Protein AF-A0A2M9NR85-F1 (afdb_monomer_lite)

Structure (mmCIF, N/CA/C/O backbone):
data_AF-A0A2M9NR85-F1
#
_entry.id   AF-A0A2M9NR85-F1
#
loop_
_atom_site.group_PDB
_atom_site.id
_atom_site.type_symbol
_atom_site.label_atom_id
_atom_site.label_alt_id
_atom_site.label_comp_id
_atom_site.label_asym_id
_atom_site.label_entity_id
_atom_site.label_seq_id
_atom_site.pdbx_PDB_ins_code
_atom_site.Cartn_x
_atom_site.Cartn_y
_atom_site.Cartn_z
_atom_site.occupancy
_atom_site.B_iso_or_equiv
_atom_site.auth_seq_id
_atom_site.auth_comp_id
_atom_site.auth_asym_id
_atom_site.auth_atom_id
_atom_site.pdbx_PDB_model_num
ATOM 1 N N . MET A 1 1 ? 45.916 31.564 46.997 1.00 46.47 1 MET A 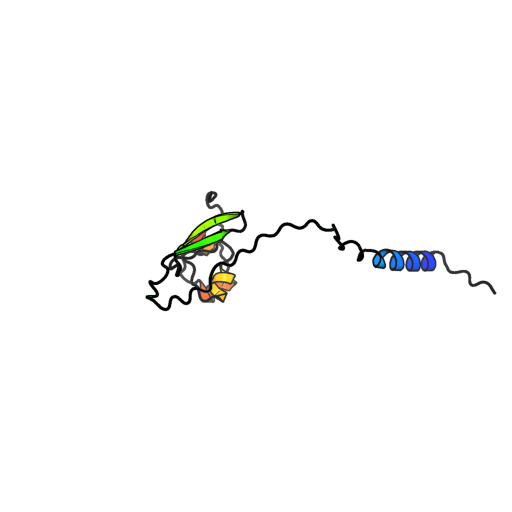N 1
ATOM 2 C CA . MET A 1 1 ? 46.455 31.124 45.692 1.00 46.47 1 MET A CA 1
ATOM 3 C C . MET A 1 1 ? 45.279 31.084 44.722 1.00 46.47 1 MET A C 1
ATOM 5 O O . MET A 1 1 ? 44.446 30.199 44.842 1.00 46.47 1 MET A O 1
ATOM 9 N N . TYR A 1 2 ? 45.103 32.114 43.888 1.00 50.94 2 TYR A N 1
ATOM 10 C CA . TYR A 1 2 ? 43.951 32.205 42.981 1.00 50.94 2 TYR A CA 1
ATOM 11 C C . TYR A 1 2 ? 44.153 31.256 41.796 1.00 50.94 2 TYR A C 1
ATOM 13 O O . TYR A 1 2 ? 45.172 31.323 41.111 1.00 50.94 2 TYR A O 1
ATOM 21 N N . TYR A 1 3 ? 43.203 30.346 41.582 1.00 65.31 3 TYR A N 1
ATOM 22 C CA . TYR A 1 3 ? 43.251 29.379 40.491 1.00 65.31 3 TYR A CA 1
ATOM 23 C C . TYR A 1 3 ? 42.863 30.084 39.183 1.00 65.31 3 TYR A C 1
ATOM 25 O O . TYR A 1 3 ? 41.697 30.407 38.962 1.00 65.31 3 TYR A O 1
ATOM 33 N N . VAL A 1 4 ? 43.844 30.371 38.325 1.00 59.66 4 VAL A N 1
ATOM 34 C CA . VAL A 1 4 ? 43.601 30.983 37.011 1.00 59.66 4 VAL A CA 1
ATOM 35 C C . VAL A 1 4 ? 43.110 29.894 36.060 1.00 59.66 4 VAL A C 1
ATOM 37 O O . VAL A 1 4 ? 43.889 29.121 35.502 1.00 59.66 4 VAL A O 1
ATOM 40 N N . ILE A 1 5 ? 41.791 29.808 35.897 1.00 64.62 5 ILE A N 1
ATOM 41 C CA . ILE A 1 5 ? 41.157 28.895 34.944 1.00 64.62 5 ILE A CA 1
ATOM 42 C C . ILE A 1 5 ? 41.499 29.361 33.522 1.00 64.62 5 ILE A C 1
ATOM 44 O O . ILE A 1 5 ? 41.260 30.504 33.137 1.00 64.62 5 ILE A O 1
ATOM 48 N N . SER A 1 6 ? 42.075 28.458 32.728 1.00 72.19 6 SER A N 1
ATOM 49 C CA . SER A 1 6 ? 42.412 28.693 31.320 1.00 72.19 6 SER A CA 1
ATOM 50 C C . SER A 1 6 ? 41.171 29.099 30.514 1.00 72.19 6 SER A C 1
ATOM 52 O O . SER A 1 6 ? 40.125 28.456 30.618 1.00 72.19 6 SER A O 1
ATOM 54 N N . LYS A 1 7 ? 41.300 30.115 29.644 1.00 65.50 7 LYS A N 1
ATOM 55 C CA . LYS A 1 7 ? 40.210 30.624 28.784 1.00 65.50 7 LYS A CA 1
ATOM 56 C C . LYS A 1 7 ? 39.516 29.517 27.975 1.00 65.50 7 LYS A C 1
ATOM 58 O O . LYS A 1 7 ? 38.321 29.606 27.730 1.00 65.50 7 LYS A O 1
ATOM 63 N N . LYS A 1 8 ? 40.237 28.443 27.619 1.00 60.47 8 LYS A N 1
ATOM 64 C CA . LYS A 1 8 ? 39.677 27.271 26.919 1.00 60.47 8 LYS A CA 1
ATOM 65 C C . LYS A 1 8 ? 38.775 26.424 27.825 1.00 60.47 8 LYS A C 1
ATOM 67 O O . LYS A 1 8 ? 37.728 25.975 27.379 1.00 60.47 8 LYS A O 1
ATOM 72 N N . LYS A 1 9 ? 39.143 26.258 29.103 1.00 65.00 9 LYS A N 1
ATOM 73 C CA . LYS A 1 9 ? 38.313 25.561 30.101 1.00 65.00 9 LYS A CA 1
ATOM 74 C C . LYS A 1 9 ? 37.112 26.401 30.537 1.00 65.00 9 LYS A C 1
ATOM 76 O O . LYS A 1 9 ? 36.046 25.844 30.765 1.00 65.00 9 LYS A O 1
ATOM 81 N N . MET A 1 10 ? 37.260 27.727 30.568 1.00 64.50 10 MET A N 1
ATOM 82 C CA . MET A 1 10 ? 36.135 28.643 30.776 1.00 64.50 10 MET A CA 1
ATOM 83 C C . MET A 1 10 ? 35.139 28.587 29.608 1.00 64.50 10 MET A C 1
ATOM 85 O O . MET A 1 10 ? 33.938 28.514 29.839 1.00 64.50 10 MET A O 1
ATOM 89 N N . LEU A 1 11 ? 35.628 28.518 28.364 1.00 63.50 11 LEU A N 1
ATOM 90 C CA . LEU A 1 11 ? 34.779 28.405 27.173 1.00 63.50 11 LEU A CA 1
ATOM 91 C C . LEU A 1 11 ? 34.056 27.045 27.079 1.00 63.50 11 LEU A C 1
ATOM 93 O O . LEU A 1 11 ? 32.900 27.000 26.668 1.00 63.50 11 LEU A O 1
ATOM 97 N N . GLN A 1 12 ? 34.689 25.949 27.518 1.00 60.84 12 GLN A N 1
ATOM 98 C CA . GLN A 1 12 ? 34.045 24.628 27.588 1.00 60.84 12 GLN A CA 1
ATOM 99 C C . GLN A 1 12 ? 32.984 24.528 28.697 1.00 60.84 12 GLN A C 1
ATOM 101 O O . GLN A 1 12 ? 31.942 23.914 28.482 1.00 60.84 12 GLN A O 1
ATOM 106 N N . LEU A 1 13 ? 33.206 25.159 29.857 1.00 60.88 13 LEU A N 1
ATOM 107 C CA . LEU A 1 13 ? 32.216 25.193 30.942 1.00 60.88 13 LEU A CA 1
ATOM 108 C C . LEU A 1 13 ? 31.005 26.083 30.609 1.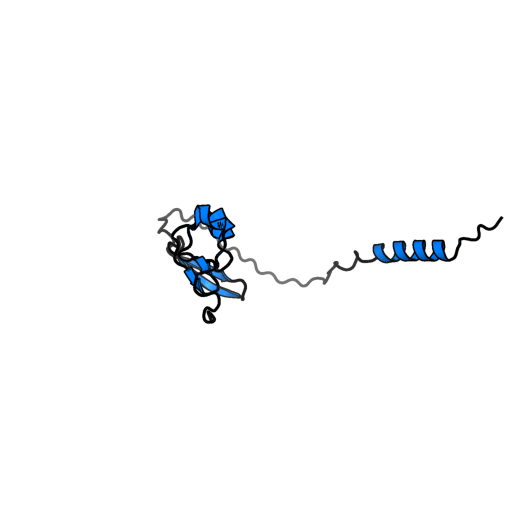00 60.88 13 LEU A C 1
ATOM 110 O O . LEU A 1 13 ? 29.893 25.757 31.015 1.00 60.88 13 LEU A O 1
ATOM 114 N N . LEU A 1 14 ? 31.186 27.148 29.816 1.00 61.38 14 LEU A N 1
ATOM 115 C CA . LEU A 1 14 ? 30.072 27.976 29.333 1.00 61.38 14 LEU A CA 1
ATOM 116 C C . LEU A 1 14 ? 29.183 27.234 28.317 1.00 61.38 14 LEU A C 1
ATOM 118 O O . LEU A 1 14 ? 27.963 27.378 28.347 1.00 61.38 14 LEU A O 1
ATOM 122 N N . GLY A 1 15 ? 29.782 26.422 27.438 1.00 59.75 15 GLY A N 1
ATOM 123 C CA . GLY A 1 15 ? 29.051 25.672 26.409 1.00 59.75 15 GLY A CA 1
ATOM 124 C C . GLY A 1 15 ? 28.158 24.561 26.972 1.00 59.75 15 GLY A C 1
ATOM 125 O O . GLY A 1 15 ? 27.048 24.364 26.488 1.00 59.75 15 GLY A O 1
ATOM 126 N N . ALA A 1 16 ? 28.602 23.876 28.030 1.00 59.78 16 ALA A N 1
ATOM 127 C CA . ALA A 1 16 ? 27.808 22.833 28.683 1.00 59.78 16 ALA A CA 1
ATOM 128 C C . ALA A 1 16 ? 26.630 23.395 29.506 1.00 59.78 16 ALA A C 1
ATOM 130 O O . ALA A 1 16 ? 25.614 22.721 29.653 1.00 59.78 16 ALA A O 1
ATOM 131 N N . GLY A 1 17 ? 26.734 24.631 30.011 1.00 59.84 17 GLY A N 1
ATOM 132 C CA . GLY A 1 17 ? 25.658 25.286 30.764 1.00 59.84 17 GLY A CA 1
ATOM 133 C C . GLY A 1 17 ? 24.500 25.784 29.892 1.00 59.84 17 GLY A C 1
ATOM 134 O O . GLY A 1 17 ? 23.352 25.764 30.330 1.00 59.84 17 GLY A O 1
ATOM 135 N N . LEU A 1 18 ? 24.774 26.182 28.643 1.00 59.75 18 LEU A N 1
ATOM 136 C CA . LEU A 1 18 ? 23.751 26.727 27.741 1.00 59.75 18 LEU A CA 1
ATOM 137 C C . LEU A 1 18 ? 22.771 25.667 27.205 1.00 59.75 18 LEU A C 1
ATOM 139 O O . LEU A 1 18 ? 21.663 26.012 26.809 1.00 59.75 18 LEU A O 1
ATOM 143 N N . LEU A 1 19 ? 23.153 24.385 27.207 1.00 60.38 19 LEU A N 1
ATOM 144 C CA . LEU A 1 19 ? 22.319 23.290 26.692 1.00 60.38 19 LEU A CA 1
ATOM 145 C C . LEU A 1 19 ? 21.246 22.808 27.687 1.00 60.38 19 LEU A C 1
ATOM 147 O O . LEU A 1 19 ? 20.331 22.090 27.294 1.00 60.38 19 LEU A O 1
ATOM 151 N N . ALA A 1 20 ? 21.351 23.184 28.965 1.00 60.69 20 ALA A N 1
ATOM 152 C CA . ALA A 1 20 ? 20.463 22.705 30.026 1.00 60.69 20 ALA A CA 1
ATOM 153 C C . ALA A 1 20 ? 19.179 23.543 30.201 1.00 60.69 20 ALA A C 1
ATOM 155 O O . ALA A 1 20 ? 18.291 23.145 30.950 1.00 60.69 20 ALA A O 1
ATOM 156 N N . ILE A 1 21 ? 19.058 24.694 29.526 1.00 63.59 21 ILE A N 1
ATOM 157 C CA . ILE A 1 21 ? 17.958 25.658 29.744 1.00 63.59 21 ILE A CA 1
ATOM 158 C C . ILE A 1 21 ? 16.795 25.457 28.744 1.00 63.59 21 ILE A C 1
ATOM 160 O O . ILE A 1 21 ? 15.712 26.007 28.917 1.00 63.59 21 ILE A O 1
ATOM 164 N N . SER A 1 22 ? 16.953 24.606 27.727 1.00 64.94 22 SER A N 1
ATOM 165 C CA . SER A 1 22 ? 15.986 24.458 26.626 1.00 64.94 22 SER A CA 1
ATOM 166 C C . SER A 1 22 ? 14.717 23.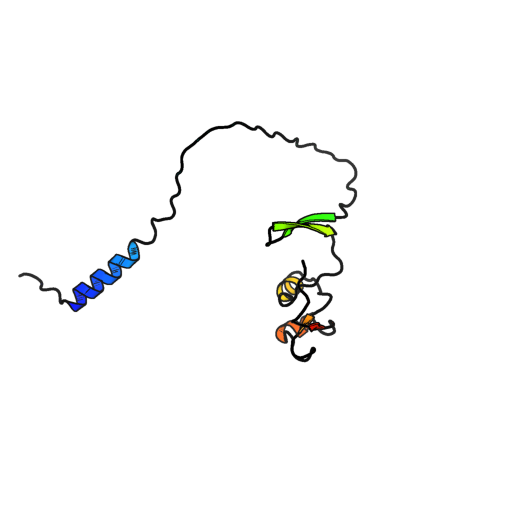648 26.943 1.00 64.94 22 SER A C 1
ATOM 168 O O . SER A 1 22 ? 13.880 23.500 26.058 1.00 64.94 22 SER A O 1
ATOM 170 N N . LEU A 1 23 ? 14.550 23.094 28.152 1.00 60.75 23 LEU A N 1
ATOM 171 C CA . LEU A 1 23 ? 13.451 22.155 28.456 1.00 60.75 23 LEU A CA 1
ATOM 172 C C . LEU A 1 23 ? 12.252 22.767 29.211 1.00 60.75 23 LEU A C 1
ATOM 174 O O . LEU A 1 23 ? 11.308 22.047 29.516 1.00 60.75 23 LEU A O 1
ATOM 178 N N . ALA A 1 24 ? 12.235 24.076 29.485 1.00 64.12 24 ALA A N 1
ATOM 179 C CA . ALA A 1 24 ? 11.171 24.727 30.269 1.00 64.12 24 ALA A CA 1
ATOM 180 C C . ALA A 1 24 ? 10.152 25.545 29.440 1.00 64.12 24 ALA A C 1
ATOM 182 O O . ALA A 1 24 ? 9.529 26.457 29.972 1.00 64.12 24 ALA A O 1
ATOM 183 N N . ALA A 1 25 ? 9.974 25.247 28.146 1.00 55.22 25 ALA A N 1
ATOM 184 C CA . ALA A 1 25 ? 9.082 26.008 27.254 1.00 55.22 25 ALA A CA 1
ATOM 185 C C . ALA A 1 25 ? 7.886 25.204 26.703 1.00 55.22 25 ALA A C 1
ATOM 187 O O . ALA A 1 25 ? 7.365 25.514 25.635 1.00 55.22 25 ALA A O 1
ATOM 188 N N . CYS A 1 26 ? 7.424 24.187 27.432 1.00 62.31 26 CYS A N 1
ATOM 189 C CA . CYS A 1 26 ? 6.112 23.585 27.198 1.00 62.31 26 CYS A CA 1
ATOM 190 C C . CYS A 1 26 ? 5.349 23.550 28.528 1.00 62.31 26 CYS A C 1
ATOM 192 O O . CYS A 1 26 ? 5.366 22.566 29.260 1.00 62.31 26 CYS A O 1
ATOM 194 N N . GLY A 1 27 ? 4.768 24.697 28.865 1.00 52.62 27 GLY A N 1
ATOM 195 C CA . GLY A 1 27 ? 3.855 24.896 29.983 1.00 52.62 27 GLY A CA 1
ATOM 196 C C . GLY A 1 27 ? 2.827 25.926 29.541 1.00 52.62 27 GLY A C 1
ATOM 197 O O . GLY A 1 27 ? 3.034 27.121 29.727 1.00 52.62 27 GLY A O 1
ATOM 198 N N . ASP A 1 28 ? 1.785 25.458 28.858 1.00 57.28 28 ASP A N 1
ATOM 199 C CA . ASP A 1 28 ? 0.603 26.253 28.543 1.00 57.28 28 ASP A CA 1
ATOM 200 C C . ASP A 1 28 ? -0.352 26.161 29.739 1.00 57.28 28 ASP A C 1
ATOM 202 O O . ASP A 1 28 ? -0.899 25.100 30.033 1.00 57.28 28 ASP A O 1
ATOM 206 N N . GLU A 1 29 ? -0.499 27.270 30.464 1.00 50.88 29 GLU A N 1
ATOM 207 C CA . GLU A 1 29 ? -1.549 27.472 31.462 1.00 50.88 29 GLU A CA 1
ATOM 208 C C . GLU A 1 29 ? -2.296 28.768 31.122 1.00 50.88 29 GLU A C 1
ATOM 210 O O . GLU A 1 29 ? -2.007 29.850 31.633 1.00 50.88 29 GLU A O 1
ATOM 215 N N . GLY A 1 30 ? -3.277 28.647 30.227 1.00 45.31 30 GLY A N 1
ATOM 216 C CA . GLY A 1 30 ? -4.344 29.625 30.034 1.00 45.31 30 GLY A CA 1
ATOM 217 C C . GLY A 1 30 ? -5.568 29.245 30.870 1.00 45.31 30 GLY A C 1
ATOM 218 O O . GLY A 1 30 ? -6.190 28.207 30.658 1.00 45.31 30 GLY A O 1
ATOM 219 N N . ALA A 1 31 ? -5.901 30.080 31.851 1.00 40.53 31 ALA A N 1
ATOM 220 C CA . ALA A 1 31 ? -6.982 29.871 32.806 1.00 40.53 31 ALA A CA 1
ATOM 221 C C . ALA A 1 31 ? -8.400 30.008 32.205 1.00 40.53 31 ALA A C 1
ATOM 223 O O . ALA A 1 31 ? -8.691 30.952 31.482 1.00 40.53 31 ALA A O 1
ATOM 224 N N . LYS A 1 32 ? -9.273 29.082 32.633 1.00 39.75 32 LYS A N 1
ATOM 225 C CA . LYS A 1 32 ? -10.706 29.206 32.983 1.00 39.75 32 LYS A CA 1
ATOM 226 C C . LYS A 1 32 ? -11.577 30.206 32.196 1.00 39.75 32 LYS A C 1
ATOM 228 O O . LYS A 1 32 ? -11.553 31.396 32.485 1.00 39.75 32 LYS A O 1
ATOM 233 N N . ASP A 1 33 ? -12.560 29.662 31.476 1.00 33.22 33 ASP A N 1
ATOM 234 C CA . ASP A 1 33 ? -13.958 30.006 31.763 1.00 33.22 33 ASP A CA 1
ATOM 235 C C . ASP A 1 33 ? -14.888 28.793 31.584 1.00 33.22 33 ASP A C 1
ATOM 237 O O . ASP A 1 33 ? -14.642 27.884 30.791 1.00 33.22 33 ASP A O 1
ATOM 241 N N . SER A 1 34 ? -15.925 28.764 32.410 1.00 36.88 34 SER A N 1
ATOM 242 C CA . SER A 1 34 ? -16.913 27.705 32.548 1.00 36.88 34 SER A CA 1
ATOM 243 C C . SER A 1 34 ? -18.011 27.862 31.503 1.00 36.88 34 SER A C 1
ATOM 245 O O . SER A 1 34 ? -18.671 28.892 31.466 1.00 36.88 34 SER A O 1
ATOM 247 N N . GLN A 1 35 ? -18.340 26.801 30.763 1.00 35.00 35 GLN A N 1
ATOM 248 C CA . GLN A 1 35 ? -19.728 26.601 30.356 1.00 35.00 35 GLN A CA 1
ATOM 249 C C . GLN A 1 35 ? -20.084 25.118 30.333 1.00 35.00 35 GLN A C 1
ATOM 251 O O . GLN A 1 35 ? -19.535 24.308 29.592 1.00 35.00 35 GLN A O 1
ATOM 256 N N . SER A 1 36 ? -21.040 24.806 31.202 1.00 36.25 36 SER A N 1
ATOM 257 C CA . SER A 1 36 ? -21.802 23.572 31.267 1.00 36.25 36 SER A CA 1
ATOM 258 C C . SER A 1 36 ? -22.313 23.154 29.888 1.00 36.25 36 SER A C 1
ATOM 260 O O . SER A 1 36 ? -23.002 23.912 29.208 1.00 36.25 36 SER A O 1
ATOM 262 N N . SER A 1 37 ? -22.033 21.915 29.505 1.00 35.09 37 SER A N 1
ATOM 263 C CA . SER A 1 37 ? -22.885 21.138 28.610 1.00 35.09 37 SER A CA 1
ATOM 264 C C . SER A 1 37 ? -22.745 19.676 29.001 1.00 35.09 37 SER A C 1
ATOM 266 O O . SER A 1 37 ? -21.859 18.948 28.563 1.00 35.09 37 SER A O 1
ATOM 268 N N . THR A 1 38 ? -23.629 19.278 29.911 1.00 33.34 38 THR A N 1
ATOM 269 C CA . THR A 1 38 ? -23.939 17.879 30.189 1.00 33.34 38 THR A CA 1
ATOM 270 C C . THR A 1 38 ? -24.519 17.268 28.917 1.00 33.34 38 THR A C 1
ATOM 272 O O . THR A 1 38 ? -25.715 17.381 28.678 1.00 33.34 38 THR A O 1
ATOM 275 N N . ASN A 1 39 ? -23.694 16.590 28.120 1.00 36.09 39 ASN A N 1
ATOM 276 C CA . ASN A 1 39 ? -24.189 15.565 27.208 1.00 36.09 39 ASN A CA 1
ATOM 277 C C . ASN A 1 39 ? -24.085 14.216 27.916 1.00 36.09 39 ASN A C 1
ATOM 279 O O . ASN A 1 39 ? -23.149 13.443 27.731 1.00 36.09 39 ASN A O 1
ATOM 283 N N . LYS A 1 40 ? -25.101 13.945 28.744 1.00 41.88 40 LYS A N 1
ATOM 284 C CA . LYS A 1 40 ? -25.628 12.588 28.852 1.00 41.88 40 LYS A CA 1
ATOM 285 C C . LYS A 1 40 ? -26.106 12.212 27.454 1.00 41.88 40 LYS A C 1
ATOM 287 O O . LYS A 1 40 ? -27.066 12.792 26.955 1.00 41.88 40 LYS A O 1
ATOM 292 N N . THR A 1 41 ? -25.443 11.255 26.828 1.00 35.38 41 THR A N 1
ATOM 293 C CA . THR A 1 41 ? -26.089 10.453 25.797 1.00 35.38 41 THR A CA 1
ATOM 294 C C . THR A 1 41 ? -26.014 9.016 26.254 1.00 35.38 41 THR A C 1
ATOM 296 O O . THR A 1 41 ? -24.960 8.507 26.633 1.00 35.38 41 THR A O 1
ATOM 299 N N . ASP A 1 42 ? -27.205 8.451 26.337 1.00 34.16 42 ASP A N 1
ATOM 300 C CA . ASP A 1 42 ? -27.558 7.230 27.017 1.00 34.16 42 ASP A CA 1
ATOM 301 C C . ASP A 1 42 ? -26.673 6.044 26.640 1.00 34.16 42 ASP A C 1
ATOM 303 O O . ASP A 1 42 ? -26.532 5.679 25.472 1.00 34.16 42 ASP A O 1
ATOM 307 N N . GLN A 1 43 ? -26.194 5.349 27.674 1.00 45.59 43 GLN A N 1
ATOM 308 C CA . GLN A 1 43 ? -26.069 3.900 27.611 1.00 45.59 43 GLN A CA 1
ATOM 309 C C . GLN A 1 43 ? -27.469 3.315 27.399 1.00 45.59 43 GLN A C 1
ATOM 311 O O . GLN A 1 43 ? -28.126 2.854 28.329 1.00 45.59 43 GLN A O 1
ATOM 316 N N . THR A 1 44 ? -27.929 3.321 26.153 1.00 36.97 44 THR A N 1
ATOM 317 C CA . THR A 1 44 ? -29.003 2.431 25.742 1.00 36.97 44 THR A CA 1
ATOM 318 C C . THR A 1 44 ? -28.362 1.085 25.454 1.00 36.97 44 THR A C 1
ATOM 320 O O . THR A 1 44 ? -27.727 0.870 24.423 1.00 36.97 44 THR A O 1
ATOM 323 N N . SER A 1 45 ? -28.514 0.176 26.413 1.00 49.41 45 SER A N 1
ATOM 324 C CA . SER A 1 45 ? -28.310 -1.254 26.211 1.00 49.41 45 SER A CA 1
ATOM 325 C C . SER A 1 45 ? -29.399 -1.772 25.268 1.00 49.41 45 SER A C 1
ATOM 327 O O . SER A 1 45 ? -30.360 -2.390 25.712 1.00 49.41 45 SER A O 1
ATOM 329 N N . ASN A 1 46 ? -29.266 -1.510 23.966 1.00 39.16 46 ASN A N 1
ATOM 330 C CA . ASN A 1 46 ? -30.084 -2.165 22.951 1.00 39.16 46 ASN A CA 1
ATOM 331 C C . ASN A 1 46 ? -29.425 -3.489 22.583 1.00 39.16 46 ASN A C 1
ATOM 333 O O . ASN A 1 46 ? -28.560 -3.588 21.716 1.00 39.16 46 ASN A O 1
ATOM 337 N N . LYS A 1 47 ? -29.850 -4.525 23.302 1.00 53.91 47 LYS A N 1
ATOM 338 C CA . LYS A 1 47 ? -29.727 -5.909 22.875 1.00 53.91 47 LYS A CA 1
ATOM 339 C C . LYS A 1 47 ? -30.866 -6.171 21.890 1.00 53.91 47 LYS A C 1
ATOM 341 O O . LYS A 1 47 ? -31.875 -6.738 22.279 1.00 53.91 47 LYS A O 1
ATOM 346 N N . ASP A 1 48 ? -30.718 -5.712 20.650 1.00 41.91 48 ASP A N 1
ATOM 347 C CA . ASP A 1 48 ? -31.621 -6.100 19.568 1.00 41.91 48 ASP A CA 1
ATOM 348 C C . ASP A 1 48 ? -30.912 -6.001 18.214 1.00 41.91 48 ASP A C 1
ATOM 350 O O . ASP A 1 48 ? -30.300 -4.982 17.906 1.00 41.91 48 ASP A O 1
ATOM 354 N N . ASN A 1 49 ? -30.934 -7.117 17.478 1.00 48.97 49 ASN A N 1
ATOM 355 C CA . ASN A 1 49 ? -30.398 -7.350 16.133 1.00 48.97 49 ASN A CA 1
ATOM 356 C C . ASN A 1 49 ? -29.143 -6.553 15.734 1.00 48.97 49 ASN A C 1
ATOM 358 O O . ASN A 1 49 ? -29.223 -5.447 15.203 1.00 48.97 49 ASN A O 1
ATOM 362 N N . GLN A 1 50 ? -27.970 -7.185 15.864 1.00 51.03 50 GLN A N 1
ATOM 363 C CA . GLN A 1 50 ? -26.783 -6.756 15.124 1.00 51.03 50 GLN A CA 1
ATOM 364 C C . GLN A 1 50 ? -27.015 -6.999 13.626 1.00 51.03 50 GLN A C 1
ATOM 366 O O . GLN A 1 50 ? -26.562 -7.995 13.064 1.00 51.03 50 GLN A O 1
ATOM 371 N N . GLU A 1 51 ? -27.728 -6.086 12.968 1.00 63.88 51 GLU A N 1
ATOM 372 C CA . GLU A 1 51 ? -27.492 -5.864 11.552 1.00 63.88 51 GLU A CA 1
ATOM 373 C C . GLU A 1 51 ? -26.008 -5.537 11.405 1.00 63.88 51 GLU A C 1
ATOM 375 O O . GLU A 1 51 ? -25.485 -4.605 12.022 1.00 63.88 51 GLU A O 1
ATOM 380 N N . GLU A 1 52 ? -25.304 -6.369 10.642 1.00 74.00 52 GLU A N 1
ATOM 381 C CA . GLU A 1 52 ? -23.890 -6.173 10.375 1.00 74.00 52 GLU A CA 1
ATOM 382 C C . GLU A 1 52 ? -23.708 -4.785 9.754 1.00 74.00 52 GLU A C 1
ATOM 384 O O . GLU A 1 52 ? -24.149 -4.529 8.631 1.00 74.00 52 GLU A O 1
ATOM 389 N N . VAL A 1 53 ? -23.088 -3.873 10.510 1.00 77.81 53 VAL A N 1
ATOM 390 C CA . VAL A 1 53 ? -22.788 -2.513 10.061 1.00 77.81 53 VAL A CA 1
ATOM 391 C C . VAL A 1 53 ? -22.012 -2.618 8.750 1.00 77.81 53 VAL A C 1
ATOM 393 O O . VAL A 1 53 ? -20.868 -3.064 8.730 1.00 77.81 53 VAL A O 1
ATOM 396 N N . LYS A 1 54 ? -22.646 -2.248 7.632 1.00 92.38 54 LYS A N 1
ATOM 397 C CA . LYS A 1 54 ? -22.082 -2.455 6.285 1.00 92.38 54 LYS A CA 1
ATOM 398 C C . LYS A 1 54 ? -20.934 -1.495 5.985 1.00 92.38 54 LYS A C 1
ATOM 400 O O . LYS A 1 54 ? -20.017 -1.832 5.233 1.00 92.38 54 LYS A O 1
ATOM 405 N N . THR A 1 55 ? -20.965 -0.311 6.587 1.00 96.69 55 THR A N 1
ATOM 406 C CA . THR A 1 55 ? -20.030 0.788 6.337 1.00 96.69 55 THR A CA 1
ATOM 407 C C . THR A 1 55 ? -19.691 1.536 7.617 1.00 96.69 55 THR A C 1
ATOM 409 O O . THR A 1 55 ? -20.493 1.587 8.542 1.00 96.69 55 THR A O 1
ATOM 412 N N . ARG A 1 56 ? -18.534 2.192 7.640 1.00 96.38 56 ARG A N 1
ATOM 413 C CA . ARG A 1 56 ? -18.115 3.120 8.694 1.00 96.38 56 ARG A CA 1
ATOM 414 C C . ARG A 1 56 ? -17.582 4.403 8.075 1.00 96.38 56 ARG A C 1
ATOM 416 O O . ARG A 1 56 ? -16.975 4.358 7.008 1.00 96.38 56 ARG A O 1
ATOM 423 N N . THR A 1 57 ? -17.784 5.522 8.758 1.00 97.06 57 THR A N 1
ATOM 424 C CA . THR A 1 57 ? -17.207 6.811 8.367 1.00 97.06 57 THR A CA 1
ATOM 425 C C . THR A 1 57 ? -15.991 7.102 9.232 1.00 97.06 57 THR A C 1
ATOM 427 O O . THR A 1 57 ? -16.064 6.989 10.454 1.00 97.06 57 THR A O 1
ATOM 430 N N . ILE A 1 58 ? -14.883 7.457 8.592 1.00 96.38 58 ILE A N 1
ATOM 431 C CA . ILE A 1 58 ? -13.618 7.833 9.227 1.00 96.38 58 ILE A CA 1
ATOM 432 C C . ILE A 1 58 ? -13.172 9.197 8.698 1.00 96.38 58 ILE A C 1
ATOM 434 O O . ILE A 1 58 ? -13.550 9.575 7.591 1.00 96.38 58 ILE A O 1
ATOM 438 N N . THR A 1 59 ? -12.388 9.932 9.482 1.00 97.44 59 THR A N 1
ATOM 439 C CA . THR A 1 59 ? -11.717 11.148 9.006 1.00 97.44 59 THR A CA 1
ATOM 440 C C . THR A 1 59 ? -10.297 10.784 8.588 1.00 97.44 59 THR A C 1
ATOM 442 O O . THR A 1 59 ? -9.593 10.145 9.372 1.00 97.44 59 THR A O 1
ATOM 445 N N . ASP A 1 60 ? -9.891 11.134 7.369 1.00 94.38 60 ASP A N 1
ATOM 446 C CA . ASP A 1 60 ? -8.530 10.882 6.886 1.00 94.38 60 ASP A CA 1
ATOM 447 C C . ASP A 1 60 ? -7.511 11.903 7.435 1.00 94.38 60 ASP A C 1
ATOM 449 O O . ASP A 1 60 ? -7.853 12.829 8.174 1.00 94.38 60 ASP A O 1
ATOM 453 N N . ALA A 1 61 ? -6.235 11.732 7.078 1.00 92.62 61 ALA A N 1
ATOM 454 C CA . ALA A 1 61 ? -5.156 12.615 7.527 1.00 92.62 61 ALA A CA 1
ATOM 455 C C . ALA A 1 61 ? -5.243 14.046 6.955 1.00 92.62 61 ALA A C 1
ATOM 457 O O . ALA A 1 61 ? -4.593 14.946 7.481 1.00 92.62 61 ALA A O 1
ATOM 458 N N . MET A 1 62 ? -6.037 14.260 5.902 1.00 93.44 62 MET A N 1
ATOM 459 C CA . MET A 1 62 ? -6.293 15.567 5.290 1.00 93.44 62 M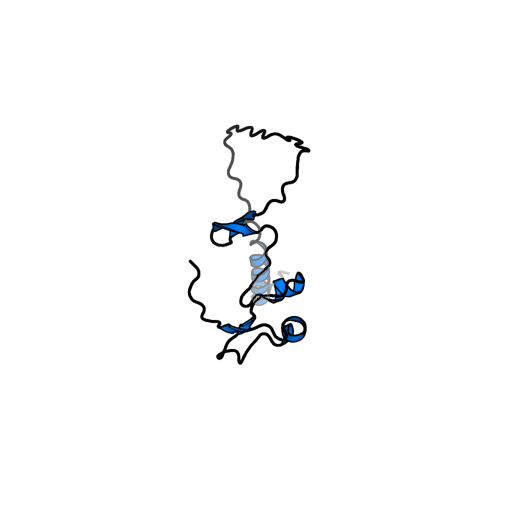ET A CA 1
ATOM 460 C C . MET A 1 62 ? -7.557 16.243 5.847 1.00 93.44 62 MET A C 1
ATOM 462 O O . MET A 1 62 ? -7.840 17.391 5.514 1.00 93.44 62 MET A O 1
ATOM 466 N N . GLY A 1 63 ? -8.302 15.567 6.727 1.00 96.25 63 GLY A N 1
ATOM 467 C CA . GLY A 1 63 ? -9.516 16.088 7.352 1.00 96.25 63 GLY A CA 1
ATOM 468 C C . GLY A 1 63 ? -10.808 15.768 6.597 1.00 96.25 63 GLY A C 1
ATOM 469 O O . GLY A 1 63 ? -11.872 16.253 6.991 1.00 96.25 63 GLY A O 1
ATOM 470 N N . HIS A 1 64 ? -10.767 14.944 5.548 1.00 95.38 64 HIS A N 1
ATOM 471 C CA . HIS A 1 64 ? -11.969 14.549 4.819 1.00 95.38 64 HIS A CA 1
ATOM 472 C C . HIS A 1 64 ? -12.735 13.456 5.560 1.00 95.38 64 HIS A C 1
ATOM 474 O O . HIS A 1 64 ? -12.147 12.529 6.114 1.00 95.38 64 HIS A O 1
ATOM 480 N N . LYS A 1 65 ? -14.072 13.521 5.530 1.00 97.12 65 LYS A N 1
ATOM 481 C CA . LYS A 1 65 ? -14.933 12.438 6.023 1.00 97.12 65 LYS A CA 1
ATOM 482 C C . LYS A 1 65 ? -15.159 11.417 4.911 1.00 97.12 65 LYS A C 1
ATOM 484 O O . LYS A 1 65 ? -15.843 11.715 3.937 1.00 97.12 65 LYS A O 1
ATOM 489 N N . VAL A 1 66 ? -14.642 10.207 5.092 1.00 95.88 66 VAL A N 1
ATOM 490 C CA . VAL A 1 66 ? -14.692 9.120 4.109 1.00 95.88 66 VAL A CA 1
ATOM 491 C C . VAL A 1 66 ? -15.534 7.967 4.647 1.00 95.88 66 VAL A C 1
ATOM 493 O O . VAL A 1 66 ? -15.278 7.449 5.736 1.00 95.88 66 VAL A O 1
ATOM 496 N N . THR A 1 67 ? -16.539 7.534 3.883 1.00 96.75 67 THR A N 1
ATOM 497 C CA . THR A 1 67 ? -17.339 6.341 4.197 1.00 96.75 67 THR A CA 1
ATOM 498 C C . THR A 1 67 ? -16.767 5.124 3.477 1.00 96.75 67 THR A C 1
ATOM 500 O O . THR A 1 67 ? -16.731 5.078 2.251 1.00 96.75 67 THR A O 1
ATOM 503 N N . ILE A 1 68 ? -16.350 4.115 4.240 1.00 95.81 68 ILE A N 1
ATOM 504 C CA . ILE A 1 68 ? -15.750 2.875 3.732 1.00 95.81 68 ILE A CA 1
ATOM 505 C C . ILE A 1 68 ? -16.555 1.646 4.174 1.00 95.81 68 ILE A C 1
ATOM 507 O O . ILE A 1 68 ? -17.218 1.690 5.214 1.00 95.81 68 ILE A O 1
ATOM 511 N N . PRO A 1 69 ? -16.481 0.511 3.456 1.00 96.38 69 PRO A N 1
ATOM 512 C CA . PRO A 1 69 ? -17.036 -0.750 3.936 1.00 96.38 69 PRO A CA 1
ATOM 513 C C . PRO A 1 69 ? -16.447 -1.148 5.295 1.00 96.38 69 PRO A C 1
ATOM 515 O O . PRO A 1 69 ? -15.255 -0.960 5.548 1.00 96.38 69 PRO A O 1
ATOM 518 N N . ALA A 1 70 ? -17.252 -1.758 6.166 1.00 94.75 70 ALA A N 1
ATOM 519 C CA . ALA A 1 70 ? -16.759 -2.253 7.454 1.00 94.75 70 ALA A CA 1
ATOM 520 C C . ALA A 1 70 ? -15.714 -3.373 7.288 1.00 94.75 70 ALA A C 1
ATOM 522 O O . ALA A 1 70 ? -14.796 -3.493 8.097 1.00 94.75 70 ALA A O 1
ATOM 523 N N . LYS A 1 71 ? -15.822 -4.153 6.202 1.00 93.50 71 LYS A N 1
ATOM 524 C CA . LYS A 1 71 ? -14.904 -5.238 5.819 1.00 93.50 71 LYS A CA 1
ATOM 525 C C . LYS A 1 71 ? -14.426 -5.057 4.368 1.00 93.50 71 LYS A C 1
ATOM 527 O O . LYS A 1 71 ? -14.969 -5.714 3.474 1.00 93.50 71 LYS A O 1
ATOM 532 N N . PRO A 1 72 ? -13.452 -4.170 4.098 1.00 94.81 72 PRO A N 1
ATOM 533 C CA . PRO A 1 72 ? -12.962 -3.942 2.741 1.00 94.81 72 PRO A CA 1
ATOM 534 C C . PRO A 1 72 ? -12.340 -5.220 2.159 1.00 94.81 72 PRO A C 1
ATOM 536 O O . PRO A 1 72 ? -11.673 -5.978 2.860 1.00 94.81 72 PRO A O 1
ATOM 539 N N . LYS A 1 73 ? -12.595 -5.478 0.871 1.00 94.56 73 LYS A N 1
ATOM 540 C CA . LYS A 1 73 ? -12.123 -6.683 0.154 1.00 94.56 73 LYS A CA 1
ATOM 541 C C . LYS A 1 73 ? -11.030 -6.399 -0.870 1.00 94.56 73 LYS A C 1
ATOM 543 O O . LYS A 1 73 ? -10.366 -7.321 -1.325 1.00 94.56 73 LYS A O 1
ATOM 548 N N . ARG A 1 74 ? -10.873 -5.132 -1.249 1.00 96.56 74 ARG A N 1
ATOM 549 C CA . ARG A 1 74 ? -9.898 -4.653 -2.225 1.00 96.56 74 ARG A CA 1
ATOM 550 C C . ARG A 1 74 ? -9.206 -3.450 -1.606 1.00 96.56 74 ARG A C 1
ATOM 552 O O . ARG A 1 74 ? -9.829 -2.405 -1.472 1.00 96.56 74 ARG A O 1
ATOM 559 N N . VAL A 1 75 ? -7.974 -3.645 -1.153 1.00 96.62 75 VAL A N 1
ATOM 560 C CA . VAL A 1 75 ? -7.182 -2.629 -0.451 1.00 96.62 75 VAL A CA 1
ATOM 561 C C . VAL A 1 75 ? -5.896 -2.413 -1.232 1.00 96.62 75 VAL A C 1
ATOM 563 O O . VAL A 1 75 ? -5.322 -3.366 -1.754 1.00 96.62 75 VAL A O 1
ATOM 566 N N . ILE A 1 76 ? -5.461 -1.165 -1.324 1.00 95.31 76 ILE A N 1
ATOM 567 C CA . ILE A 1 76 ? -4.172 -0.775 -1.881 1.00 95.31 76 ILE A CA 1
ATOM 568 C C . ILE A 1 76 ? -3.537 0.235 -0.927 1.00 95.31 76 ILE A C 1
ATOM 570 O O . ILE A 1 76 ? -4.246 0.994 -0.268 1.00 95.31 76 ILE A O 1
ATOM 574 N N . ALA A 1 77 ? -2.215 0.201 -0.820 1.00 94.62 77 ALA A N 1
ATOM 575 C CA . ALA A 1 77 ? -1.432 1.158 -0.056 1.00 94.62 77 ALA A CA 1
ATOM 576 C C . ALA A 1 77 ? -0.163 1.439 -0.857 1.00 94.62 77 ALA A C 1
ATOM 578 O O . ALA A 1 77 ? 0.849 0.772 -0.669 1.00 94.62 77 ALA A O 1
ATOM 579 N N . SER A 1 78 ? -0.262 2.357 -1.815 1.00 93.06 78 SER A N 1
ATOM 580 C CA . SER A 1 78 ? 0.825 2.678 -2.739 1.00 93.06 78 SER A CA 1
ATOM 581 C C . SER A 1 78 ? 2.088 3.073 -1.970 1.00 93.06 78 SER A C 1
ATOM 583 O O . SER A 1 78 ? 2.050 4.023 -1.189 1.00 93.06 78 SER A O 1
ATOM 585 N N . TYR A 1 79 ? 3.186 2.342 -2.189 1.00 94.69 79 TYR A N 1
ATOM 586 C CA . TYR A 1 79 ? 4.480 2.511 -1.506 1.00 94.69 79 TYR A CA 1
ATOM 587 C C . TYR A 1 79 ? 4.453 2.243 0.017 1.00 94.69 79 TYR A C 1
ATOM 589 O O . TYR A 1 79 ? 5.426 2.493 0.722 1.00 94.69 79 TYR A O 1
ATOM 597 N N . LEU A 1 80 ? 3.335 1.743 0.546 1.00 96.25 80 LEU A N 1
ATOM 598 C CA . LEU A 1 80 ? 3.101 1.468 1.967 1.00 96.25 80 LEU A CA 1
ATOM 599 C C . LEU A 1 80 ? 2.602 0.031 2.197 1.00 96.25 80 LEU A C 1
ATOM 601 O O . LEU A 1 80 ? 1.947 -0.257 3.206 1.00 96.25 80 LEU A O 1
ATOM 605 N N . GLU A 1 81 ? 2.901 -0.873 1.265 1.00 97.56 81 GLU A N 1
ATOM 606 C CA . GLU A 1 81 ? 2.439 -2.258 1.242 1.00 97.56 81 GLU A CA 1
ATOM 607 C C . GLU A 1 81 ? 2.924 -3.071 2.450 1.00 97.56 81 GLU A C 1
ATOM 609 O O . GLU A 1 81 ? 2.217 -3.988 2.867 1.00 97.56 81 GLU A O 1
ATOM 614 N N . ASP A 1 82 ? 4.043 -2.696 3.079 1.00 97.44 82 ASP A N 1
ATOM 615 C CA . ASP A 1 82 ? 4.517 -3.249 4.357 1.00 97.44 82 ASP A CA 1
ATOM 616 C C . ASP A 1 82 ? 3.423 -3.318 5.420 1.00 97.44 82 ASP A C 1
ATOM 618 O O . ASP A 1 82 ? 3.267 -4.328 6.110 1.00 97.44 82 ASP A O 1
ATOM 622 N N . ASN A 1 83 ? 2.635 -2.247 5.545 1.00 97.19 83 ASN A N 1
ATOM 623 C CA . ASN A 1 83 ? 1.578 -2.155 6.547 1.00 97.19 83 ASN A CA 1
ATOM 624 C C . ASN A 1 83 ? 0.473 -3.175 6.269 1.00 97.19 83 ASN A C 1
ATOM 626 O O . ASN A 1 83 ? -0.070 -3.779 7.191 1.00 97.19 83 ASN A O 1
ATOM 630 N N . LEU A 1 84 ? 0.154 -3.394 4.992 1.00 97.12 84 LEU A N 1
ATOM 631 C CA . LEU A 1 84 ? -0.852 -4.370 4.590 1.00 97.12 84 LEU A CA 1
ATOM 632 C C . LEU A 1 84 ? -0.350 -5.793 4.823 1.00 97.12 84 LEU A C 1
ATOM 634 O O . LEU A 1 84 ? -1.051 -6.579 5.460 1.00 97.12 84 LEU A O 1
ATOM 638 N N . VAL A 1 85 ? 0.881 -6.097 4.401 1.00 96.50 85 VAL A N 1
ATOM 639 C CA . VAL A 1 85 ? 1.511 -7.408 4.617 1.00 96.50 85 VAL A CA 1
ATOM 640 C C . VAL A 1 85 ? 1.599 -7.730 6.111 1.00 96.50 85 VAL A C 1
ATOM 642 O O . VAL A 1 85 ? 1.223 -8.826 6.523 1.00 96.50 85 VAL A O 1
ATOM 645 N N . THR A 1 86 ? 1.977 -6.754 6.943 1.00 96.75 86 THR A N 1
ATOM 646 C CA . THR A 1 86 ? 2.030 -6.892 8.411 1.00 96.75 86 THR A CA 1
ATOM 647 C C . THR A 1 86 ? 0.668 -7.251 9.012 1.00 96.75 86 THR A C 1
ATOM 649 O O . THR A 1 86 ? 0.587 -8.031 9.959 1.00 96.75 86 THR A O 1
ATOM 652 N N . LEU A 1 87 ? -0.418 -6.718 8.448 1.00 96.06 87 LEU A N 1
ATOM 653 C CA . LEU A 1 87 ? -1.791 -7.007 8.870 1.00 96.06 87 LEU A CA 1
ATOM 654 C C . LEU A 1 87 ? -2.373 -8.279 8.224 1.00 96.06 87 LEU A C 1
ATOM 656 O O . LEU A 1 87 ? -3.549 -8.582 8.432 1.00 96.06 87 LEU A O 1
ATOM 660 N N . GLY A 1 88 ? -1.592 -9.018 7.429 1.00 95.06 88 GLY A N 1
ATOM 661 C CA . GLY A 1 88 ? -2.063 -10.188 6.683 1.00 95.06 88 GLY A CA 1
ATOM 662 C C . GLY A 1 88 ? -3.031 -9.843 5.544 1.00 95.06 88 GLY A C 1
ATOM 663 O O . GLY A 1 88 ? -3.803 -10.692 5.098 1.00 95.06 88 GLY A O 1
ATOM 664 N N . VAL A 1 89 ? -3.025 -8.592 5.081 1.00 96.25 89 VAL A N 1
ATOM 665 C CA . VAL A 1 89 ? -3.865 -8.098 3.988 1.00 96.25 89 VAL A CA 1
ATOM 666 C C . VAL A 1 89 ? -3.050 -8.105 2.699 1.00 96.25 89 VAL A C 1
ATOM 668 O O . VAL A 1 89 ? -2.043 -7.411 2.589 1.00 96.25 89 VAL A O 1
ATOM 671 N N . LYS A 1 90 ? -3.506 -8.851 1.687 1.00 95.88 90 LYS A N 1
ATOM 672 C CA . LYS A 1 90 ? -2.880 -8.821 0.359 1.00 95.88 90 LYS A CA 1
ATOM 673 C C . LYS A 1 90 ? -3.381 -7.598 -0.427 1.00 95.88 90 LYS A C 1
ATOM 675 O O . LYS A 1 90 ? -4.598 -7.484 -0.614 1.00 95.88 90 LYS A O 1
ATOM 680 N N . PRO A 1 91 ? -2.502 -6.687 -0.885 1.00 97.69 91 PRO A N 1
ATOM 681 C CA . PRO A 1 91 ? -2.923 -5.563 -1.707 1.00 97.69 91 PRO A CA 1
ATOM 682 C C . PRO A 1 91 ? -3.400 -6.028 -3.085 1.00 97.69 91 PRO A C 1
ATOM 684 O O . PRO A 1 91 ? -2.986 -7.073 -3.586 1.00 97.69 91 PRO A O 1
ATOM 687 N N . VAL A 1 92 ? -4.260 -5.231 -3.721 1.00 97.81 92 VAL A N 1
ATOM 688 C CA . VAL A 1 92 ? -4.737 -5.516 -5.086 1.00 97.81 92 VAL A CA 1
ATOM 689 C C . VAL A 1 92 ? -3.761 -5.091 -6.180 1.00 97.81 92 VAL A C 1
ATOM 691 O O . VAL A 1 92 ? -3.910 -5.553 -7.308 1.00 97.81 92 VAL A O 1
ATOM 694 N N . ALA A 1 93 ? -2.795 -4.229 -5.860 1.00 97.38 93 ALA A N 1
ATOM 695 C CA . ALA A 1 93 ? -1.704 -3.852 -6.748 1.00 97.38 93 ALA A CA 1
ATOM 696 C C . ALA A 1 93 ? -0.454 -3.459 -5.944 1.00 97.38 93 ALA A C 1
ATOM 698 O O . ALA A 1 93 ? -0.569 -3.071 -4.781 1.00 97.38 93 ALA A O 1
ATOM 699 N N . GLN A 1 94 ? 0.715 -3.565 -6.573 1.00 97.94 94 GLN A N 1
ATOM 700 C CA . GLN A 1 94 ? 2.014 -3.215 -6.004 1.00 97.94 94 GLN A CA 1
ATOM 701 C C . GLN A 1 94 ? 2.579 -1.978 -6.700 1.00 97.94 94 GLN A C 1
ATOM 703 O O . GLN A 1 94 ? 2.680 -1.930 -7.924 1.00 97.94 94 GLN A O 1
ATOM 708 N N . TRP A 1 95 ? 2.983 -0.981 -5.925 1.00 97.69 95 TRP A N 1
ATOM 709 C CA . TRP A 1 95 ? 3.642 0.211 -6.430 1.00 97.69 95 TRP A CA 1
ATOM 710 C C . TRP A 1 95 ? 4.931 -0.130 -7.180 1.00 97.69 95 TRP A C 1
ATOM 712 O O . TRP A 1 95 ? 5.719 -0.987 -6.764 1.00 97.69 95 TRP A O 1
ATOM 722 N N . SER A 1 96 ? 5.149 0.566 -8.290 1.00 97.81 96 SER A N 1
ATOM 723 C CA . SER A 1 96 ? 6.283 0.345 -9.173 1.00 97.81 96 SER A CA 1
ATOM 724 C C . SER A 1 96 ? 6.769 1.632 -9.832 1.00 97.81 96 SER A C 1
ATOM 726 O O . SER A 1 96 ? 6.025 2.597 -10.009 1.00 97.81 96 SER A O 1
ATOM 728 N N . VAL A 1 97 ? 8.028 1.609 -10.256 1.00 97.19 97 VAL A N 1
ATOM 729 C CA . VAL A 1 97 ? 8.643 2.607 -11.142 1.00 97.19 97 VAL A CA 1
ATOM 730 C C . VAL A 1 97 ? 9.227 1.913 -12.367 1.00 97.19 97 VAL A C 1
ATOM 732 O O . VAL A 1 97 ? 9.348 0.685 -12.394 1.00 97.19 97 VAL A O 1
ATOM 735 N N . LYS A 1 98 ? 9.627 2.705 -13.371 1.00 96.50 98 LYS A N 1
ATOM 736 C CA . LYS A 1 98 ? 10.176 2.208 -14.645 1.00 96.50 98 LYS A CA 1
ATOM 737 C C . LYS A 1 98 ? 9.227 1.208 -15.320 1.00 96.50 98 LYS A C 1
ATOM 739 O O . LYS A 1 98 ? 9.634 0.093 -15.628 1.00 96.50 98 LYS A O 1
ATOM 744 N N . ASP A 1 99 ? 7.959 1.588 -15.467 1.00 94.31 99 ASP A N 1
ATOM 745 C CA . ASP A 1 99 ? 6.934 0.783 -16.146 1.00 94.31 99 ASP A CA 1
ATOM 746 C C . ASP A 1 99 ? 6.812 -0.652 -15.601 1.00 94.31 99 ASP A C 1
ATOM 748 O O . ASP A 1 99 ? 6.741 -1.626 -16.348 1.00 94.31 99 ASP A O 1
ATOM 752 N N . GLY A 1 100 ? 6.837 -0.797 -14.271 1.00 95.06 100 GLY A N 1
ATOM 753 C CA . GLY A 1 100 ? 6.738 -2.097 -13.599 1.00 95.06 100 GLY A CA 1
ATOM 754 C C . GLY A 1 100 ? 8.071 -2.828 -13.409 1.00 95.06 100 GLY A C 1
ATOM 755 O O . GLY A 1 100 ? 8.117 -3.814 -12.679 1.00 95.06 100 GLY A O 1
ATOM 756 N N . ALA A 1 101 ? 9.176 -2.349 -13.994 1.00 95.12 101 ALA A N 1
ATOM 757 C CA . ALA A 1 101 ? 10.472 -3.029 -13.911 1.00 95.12 101 ALA A CA 1
ATOM 758 C C . ALA A 1 101 ? 11.153 -2.918 -12.535 1.00 95.12 101 ALA A C 1
ATOM 760 O O . ALA A 1 101 ? 12.116 -3.634 -12.261 1.00 95.12 101 ALA A O 1
ATOM 761 N N . SER A 1 102 ? 10.705 -2.001 -11.676 1.00 97.12 102 SER A N 1
ATOM 762 C CA . SER A 1 102 ? 11.280 -1.787 -10.350 1.00 97.12 102 SER A CA 1
ATOM 763 C C . SER A 1 102 ? 10.186 -1.695 -9.296 1.00 97.12 102 SER A C 1
ATOM 765 O O . SER A 1 102 ? 9.342 -0.804 -9.332 1.00 97.12 102 SER A O 1
ATOM 767 N N . ILE A 1 103 ? 10.259 -2.605 -8.331 1.00 97.12 103 ILE A N 1
ATOM 768 C CA . ILE A 1 103 ? 9.287 -2.837 -7.257 1.00 97.12 103 ILE A CA 1
ATOM 769 C C . ILE A 1 103 ? 10.012 -3.016 -5.911 1.00 97.12 103 ILE A C 1
ATOM 771 O O . ILE A 1 103 ? 11.242 -3.060 -5.848 1.00 97.12 103 ILE A O 1
ATOM 775 N N . GLN A 1 104 ? 9.258 -3.165 -4.822 1.00 96.25 104 GLN A N 1
ATOM 776 C CA . GLN A 1 104 ? 9.801 -3.438 -3.486 1.00 96.25 104 GLN A CA 1
ATOM 777 C C . GLN A 1 104 ? 10.238 -4.904 -3.363 1.00 96.25 104 GLN A C 1
ATOM 77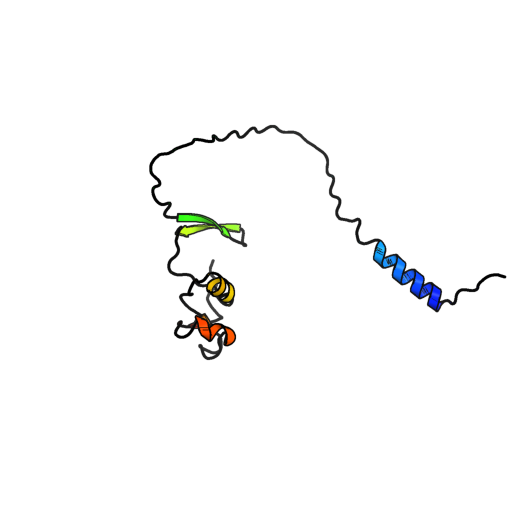9 O O . GLN A 1 104 ? 9.470 -5.777 -2.955 1.00 96.25 104 GLN A O 1
ATOM 784 N N . GLY A 1 105 ? 11.488 -5.177 -3.750 1.00 97.12 105 GLY A N 1
ATOM 785 C CA . GLY A 1 105 ? 12.035 -6.536 -3.847 1.00 97.12 105 GLY A CA 1
ATOM 786 C C . GLY A 1 105 ? 11.958 -7.344 -2.547 1.00 97.12 105 GLY A C 1
ATOM 787 O O . GLY A 1 105 ? 11.691 -8.542 -2.579 1.00 97.12 105 GLY A O 1
ATOM 788 N N . TYR A 1 106 ? 12.118 -6.693 -1.394 1.00 97.25 106 TYR A N 1
ATOM 789 C CA . TYR A 1 106 ? 12.061 -7.360 -0.090 1.00 97.25 106 TYR A CA 1
ATOM 790 C C . TYR A 1 106 ? 10.654 -7.877 0.272 1.00 97.25 106 TYR A C 1
ATOM 792 O O . TYR A 1 106 ? 10.544 -8.783 1.093 1.00 97.25 106 TYR A O 1
ATOM 800 N N . LEU A 1 107 ? 9.595 -7.365 -0.369 1.00 97.44 107 LEU A N 1
ATOM 801 C CA . LEU A 1 107 ? 8.210 -7.805 -0.159 1.00 97.44 107 LEU A CA 1
ATOM 802 C C . LEU A 1 107 ? 7.784 -8.951 -1.086 1.00 97.44 107 LEU A C 1
ATOM 804 O O . LEU A 1 107 ? 6.657 -9.428 -0.992 1.00 97.44 107 LEU A O 1
ATOM 808 N N . GLN A 1 108 ? 8.644 -9.417 -1.999 1.00 97.06 108 GLN A N 1
ATOM 809 C CA . GLN A 1 108 ? 8.237 -10.414 -3.003 1.00 97.06 108 GLN A CA 1
ATOM 810 C C . GLN A 1 108 ? 7.899 -11.782 -2.428 1.00 97.06 108 GLN A C 1
ATOM 812 O O . GLN A 1 108 ? 7.145 -12.529 -3.037 1.00 97.06 108 GLN A O 1
ATOM 817 N N . LYS A 1 109 ? 8.356 -12.083 -1.213 1.00 96.62 109 LYS A N 1
ATOM 818 C CA . LYS A 1 109 ? 7.883 -13.260 -0.485 1.00 96.62 109 LYS A CA 1
ATOM 819 C C . LYS A 1 109 ? 6.352 -13.270 -0.319 1.00 96.62 109 LYS A C 1
ATOM 821 O O . LYS A 1 109 ? 5.761 -14.347 -0.332 1.00 96.62 109 LYS A O 1
ATOM 826 N N . ASP A 1 110 ? 5.733 -12.100 -0.176 1.0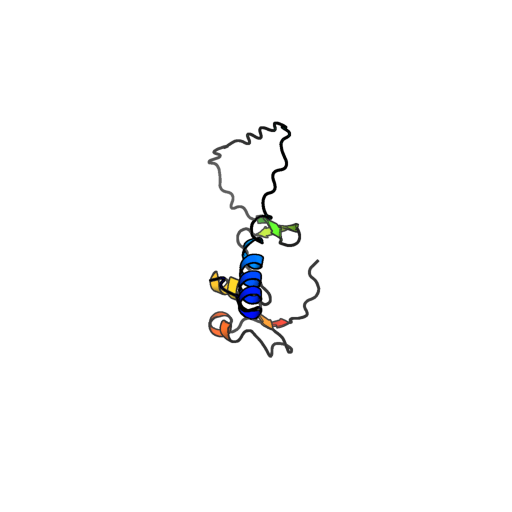0 96.69 110 ASP A N 1
ATOM 827 C CA . ASP A 1 110 ? 4.305 -11.943 0.125 1.00 96.69 110 ASP A CA 1
ATOM 828 C C . ASP A 1 110 ? 3.509 -11.367 -1.061 1.00 96.69 110 ASP A C 1
ATOM 830 O O . ASP A 1 110 ? 2.308 -11.622 -1.206 1.00 96.69 110 ASP A O 1
ATOM 834 N N . LEU A 1 111 ? 4.179 -10.601 -1.928 1.00 96.81 111 LEU A N 1
ATOM 835 C CA . LEU A 1 111 ? 3.567 -9.860 -3.033 1.00 96.81 111 LEU A CA 1
ATOM 836 C C . LEU A 1 111 ? 3.791 -10.479 -4.417 1.00 96.81 111 LEU A C 1
ATOM 838 O O . LEU A 1 111 ? 3.340 -9.898 -5.401 1.00 96.81 111 LEU A O 1
ATOM 842 N N . ASP A 1 112 ? 4.422 -11.652 -4.512 1.00 96.06 112 ASP A N 1
ATOM 843 C CA . ASP A 1 112 ? 4.585 -12.339 -5.796 1.00 96.06 112 ASP A CA 1
ATOM 844 C C . ASP A 1 112 ? 3.237 -12.506 -6.531 1.00 96.06 112 ASP A C 1
ATOM 846 O O . ASP A 1 112 ? 2.189 -12.827 -5.940 1.00 96.06 112 ASP A O 1
ATOM 850 N N . GLY A 1 113 ? 3.270 -12.217 -7.833 1.00 95.56 113 GLY A N 1
ATOM 851 C CA . GLY A 1 113 ? 2.115 -12.257 -8.728 1.00 95.56 113 GLY A CA 1
ATOM 852 C C . GLY A 1 113 ? 1.082 -11.136 -8.547 1.00 95.56 113 GLY A C 1
ATOM 853 O O . GLY A 1 113 ? 0.038 -11.175 -9.202 1.00 95.56 113 GLY A O 1
ATOM 854 N N . ILE A 1 114 ? 1.318 -10.145 -7.681 1.00 96.94 114 ILE A N 1
ATOM 855 C CA . ILE A 1 114 ? 0.452 -8.962 -7.591 1.00 96.94 114 ILE A CA 1
ATOM 856 C C . ILE A 1 114 ? 0.728 -8.026 -8.779 1.00 96.94 114 ILE A C 1
ATOM 858 O O . ILE A 1 114 ? 1.886 -7.706 -9.042 1.00 96.94 114 ILE A O 1
ATOM 862 N N . PRO A 1 115 ? -0.309 -7.570 -9.511 1.00 97.44 115 PRO A N 1
ATOM 863 C CA . PRO A 1 115 ? -0.116 -6.655 -10.631 1.00 97.44 115 PRO A CA 1
ATOM 864 C C . PRO A 1 115 ? 0.455 -5.319 -10.152 1.00 97.44 115 PRO A C 1
ATOM 866 O O . PRO A 1 115 ? 0.148 -4.853 -9.054 1.00 97.44 115 PRO A O 1
ATOM 869 N N . THR A 1 116 ? 1.260 -4.673 -10.986 1.00 97.50 116 THR A N 1
ATOM 870 C CA . THR A 1 116 ? 1.885 -3.400 -10.630 1.00 97.50 116 THR A CA 1
ATOM 871 C C . THR A 1 116 ? 0.982 -2.201 -10.917 1.00 97.50 116 THR A C 1
ATOM 873 O O . THR A 1 116 ? 0.181 -2.218 -11.851 1.00 97.50 116 THR A O 1
ATOM 876 N N . ILE A 1 117 ? 1.159 -1.132 -10.145 1.00 96.81 117 ILE A N 1
ATOM 877 C CA . ILE A 1 117 ? 0.601 0.202 -10.380 1.00 96.81 117 ILE A CA 1
ATOM 878 C C . ILE A 1 117 ? 1.762 1.208 -10.487 1.00 96.81 117 ILE A C 1
ATOM 880 O O . ILE A 1 117 ? 2.756 1.049 -9.766 1.00 96.81 117 ILE A O 1
ATOM 884 N N . PRO A 1 118 ? 1.719 2.195 -11.398 1.00 96.25 118 PRO A N 1
ATOM 885 C CA . PRO A 1 118 ? 2.842 3.104 -11.581 1.00 96.25 118 PRO A CA 1
ATOM 886 C C . PRO A 1 118 ? 2.875 4.182 -10.486 1.00 96.25 118 PRO A C 1
ATOM 888 O O . PRO A 1 118 ? 1.880 4.442 -9.815 1.00 96.25 118 PRO A O 1
ATOM 891 N N . HIS A 1 119 ? 4.036 4.799 -10.281 1.00 94.69 119 HIS A N 1
ATOM 892 C CA . HIS A 1 119 ? 4.241 5.813 -9.242 1.00 94.69 119 HIS A CA 1
ATOM 893 C C . HIS A 1 119 ? 3.547 7.160 -9.486 1.00 94.69 119 HIS A C 1
ATOM 895 O O . HIS A 1 119 ? 3.351 7.926 -8.547 1.00 94.69 119 HIS A O 1
ATOM 901 N N . ASP A 1 120 ? 3.207 7.452 -10.734 1.00 93.56 120 ASP A N 1
ATOM 902 C CA . ASP A 1 120 ? 2.702 8.722 -11.248 1.00 93.56 120 ASP A CA 1
ATOM 903 C C . ASP A 1 120 ? 1.186 8.663 -11.452 1.00 93.56 120 ASP A C 1
ATOM 905 O O . ASP A 1 120 ? 0.642 9.085 -12.473 1.00 93.56 120 ASP A O 1
ATOM 909 N N . LEU A 1 121 ? 0.493 8.119 -10.452 1.00 90.25 121 LEU A N 1
ATOM 910 C CA . LEU A 1 121 ? -0.962 8.115 -10.427 1.00 90.25 121 LEU A CA 1
ATOM 911 C C . LEU A 1 121 ? -1.513 9.544 -10.448 1.00 90.25 121 LEU A C 1
ATOM 913 O O . LEU A 1 121 ? -0.910 10.454 -9.868 1.00 90.25 121 LEU A O 1
ATOM 917 N N . PRO A 1 122 ? -2.674 9.752 -11.093 1.00 90.00 122 PRO A N 1
ATOM 918 C CA . PRO A 1 122 ? -3.350 11.033 -11.024 1.00 90.00 122 PRO A CA 1
ATOM 919 C C . PRO A 1 122 ? -3.678 11.367 -9.568 1.00 90.00 122 PRO A C 1
ATOM 921 O O . PRO A 1 122 ? -3.877 10.483 -8.736 1.00 90.00 122 PRO A O 1
ATOM 924 N N . PHE A 1 123 ? -3.757 12.661 -9.276 1.00 85.38 123 PHE A N 1
ATOM 925 C CA . PHE A 1 123 ? -4.168 13.123 -7.960 1.00 85.38 123 PHE A CA 1
ATOM 926 C C . PHE A 1 123 ? -5.573 12.602 -7.625 1.00 85.38 123 PHE A C 1
ATOM 928 O O . PHE A 1 123 ? -6.514 12.802 -8.396 1.00 85.38 123 PHE A O 1
ATOM 935 N N . GLU A 1 124 ? -5.697 11.941 -6.476 1.00 74.06 124 GLU A N 1
ATOM 936 C CA . GLU A 1 124 ? -6.979 11.530 -5.910 1.00 74.06 124 GLU A CA 1
ATOM 937 C C . GLU A 1 124 ? -7.505 12.693 -5.052 1.00 74.06 124 GLU A C 1
ATOM 939 O O . GLU A 1 124 ? -6.945 12.985 -3.994 1.00 74.06 124 GLU A O 1
ATOM 944 N N . ALA A 1 125 ? -8.523 13.399 -5.557 1.00 72.50 125 ALA A N 1
ATOM 945 C CA . ALA A 1 125 ? -9.181 14.540 -4.909 1.00 72.50 125 ALA A CA 1
ATOM 946 C C . ALA A 1 125 ? -10.596 14.181 -4.448 1.00 72.50 125 ALA A C 1
ATOM 948 O O . ALA A 1 125 ? -11.303 13.501 -5.231 1.00 72.50 125 ALA A O 1
#

Secondary structure (DSSP, 8-state):
------HHHHHHHHHHHHTTSTT------------------------S------EEEEE-TTS-EEEEESS-SS---TT-HHHHHHTTPPPSSEEEBTTTTB--GGGHHHHTTPPEEES-PPP--

pLDDT: mean 77.36, std 22.4, range [33.22, 97.94]

Sequence (125 aa):
MYYVISKKKMLQLLGAGLLAISLAACGDEGAKDSQSSTNKTDQTSNKDNQEEVKTRTITDAMGHKVTIPAKPKRVIASYLEDNLVTLGVKPVAQWSVKDGASIQGYLQKDLDGIPTIPHDLPFEA

Radius of gyration: 28.71 Å; chains: 1; bounding box: 78×46×62 Å

Foldseek 3Di:
DDDDDDPVNVVVVVVVVVVVPPPPPPDDDDDDDDDDDDPPDDPPPPPDDPPPPQWDWDQDPVGDTDIDGPDDDADDDEVPCVVCVVVVHAHQEFEDEPLRPGGDVVCCVPHPPRHYDYPPDPDDD